Protein AF-A0A7J3RYN8-F1 (afdb_monomer_lite)

Secondary structure (DSSP, 8-state):
-HHHHHHHHHTT-TTEEEEEEEEEEEE-SS-EEEEEEEEE-TT-SS-HHHHHHHHHHHHHHHHHHTT--

Foldseek 3Di:
DLQVLLQVLVVPDPFFDPGKDKDFPDDDPPDTRIDIHTDGDPPDPDDVVVVSVVSSVVSVVVVVVVVVD

Structure (mmCIF, N/CA/C/O backbone):
data_AF-A0A7J3RYN8-F1
#
_entry.id   AF-A0A7J3RYN8-F1
#
loop_
_atom_site.group_PDB
_atom_site.id
_atom_site.type_symbol
_atom_site.label_atom_id
_atom_site.label_alt_id
_atom_site.label_comp_id
_atom_site.label_asym_id
_atom_site.label_entity_id
_atom_site.label_seq_id
_atom_site.pdbx_PDB_ins_code
_atom_site.Cartn_x
_atom_site.Cartn_y
_atom_site.Cartn_z
_atom_site.occupancy
_atom_site.B_iso_or_equiv
_atom_site.auth_seq_id
_atom_site.auth_comp_id
_atom_site.auth_asym_id
_atom_site.auth_atom_id
_atom_site.pdbx_PDB_model_num
ATOM 1 N N . MET A 1 1 ? -12.923 -6.435 1.356 1.00 71.69 1 M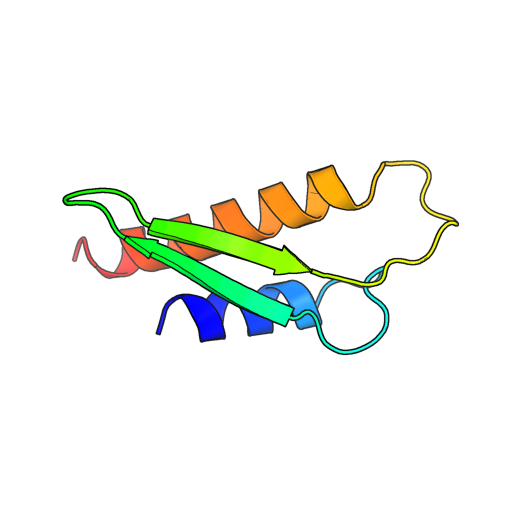ET A N 1
ATOM 2 C CA . MET A 1 1 ? -11.706 -6.460 2.201 1.00 71.69 1 MET A CA 1
ATOM 3 C C . MET A 1 1 ? -10.824 -5.272 1.846 1.00 71.69 1 MET A C 1
ATOM 5 O O . MET A 1 1 ? -10.634 -5.028 0.663 1.00 71.69 1 MET A O 1
ATOM 9 N N . VAL A 1 2 ? -10.322 -4.531 2.841 1.00 81.31 2 VAL A N 1
ATOM 10 C CA . VAL A 1 2 ? -9.515 -3.301 2.654 1.00 81.31 2 VAL A CA 1
ATOM 11 C C . VAL A 1 2 ? -8.236 -3.571 1.853 1.00 81.31 2 VAL A C 1
ATOM 13 O O . VAL A 1 2 ? -7.939 -2.839 0.917 1.00 81.31 2 VAL A O 1
ATOM 16 N N . ILE A 1 3 ? -7.538 -4.668 2.164 1.00 87.88 3 ILE A N 1
ATOM 17 C CA . ILE A 1 3 ? -6.300 -5.086 1.486 1.00 87.88 3 ILE A CA 1
ATOM 18 C C . ILE A 1 3 ? -6.518 -5.242 -0.025 1.00 87.88 3 ILE A C 1
ATOM 20 O O . ILE A 1 3 ? -5.773 -4.677 -0.817 1.00 87.88 3 ILE A O 1
ATOM 24 N N . GLU A 1 4 ? -7.574 -5.950 -0.429 1.00 88.62 4 GLU A N 1
ATOM 25 C CA . GLU A 1 4 ? -7.872 -6.210 -1.844 1.00 88.62 4 GLU A CA 1
ATOM 26 C C . GLU A 1 4 ? -8.230 -4.937 -2.620 1.00 88.62 4 GLU A C 1
ATOM 28 O O . GLU A 1 4 ? -7.888 -4.795 -3.793 1.00 88.62 4 GLU A O 1
ATOM 33 N N . ALA A 1 5 ? -8.880 -3.974 -1.963 1.00 88.75 5 ALA A N 1
ATOM 34 C CA . ALA A 1 5 ? -9.148 -2.673 -2.565 1.00 88.75 5 ALA A CA 1
ATOM 35 C C . ALA A 1 5 ? -7.857 -1.866 -2.775 1.00 88.75 5 ALA A C 1
ATOM 37 O O . ALA A 1 5 ? -7.693 -1.249 -3.826 1.00 88.75 5 ALA A O 1
ATOM 38 N N . ILE A 1 6 ? -6.931 -1.908 -1.811 1.00 90.88 6 ILE A N 1
ATOM 39 C CA . ILE A 1 6 ? -5.623 -1.253 -1.929 1.00 90.88 6 ILE A CA 1
ATOM 40 C C . ILE A 1 6 ? -4.797 -1.908 -3.041 1.00 90.88 6 ILE A C 1
ATOM 42 O O . ILE A 1 6 ? -4.303 -1.198 -3.911 1.00 90.88 6 ILE A O 1
ATOM 46 N N . LYS A 1 7 ? -4.710 -3.246 -3.074 1.00 91.00 7 LYS A N 1
ATOM 47 C CA . LYS A 1 7 ? -4.002 -3.985 -4.133 1.00 91.00 7 LYS A CA 1
ATOM 48 C C . LYS A 1 7 ? -4.502 -3.610 -5.523 1.00 91.00 7 LYS A C 1
ATOM 50 O O . LYS A 1 7 ? -3.699 -3.262 -6.376 1.00 91.00 7 LYS A O 1
ATOM 55 N N . LYS A 1 8 ? -5.824 -3.600 -5.736 1.00 90.69 8 LYS A N 1
ATOM 56 C CA . LYS A 1 8 ? -6.414 -3.205 -7.026 1.00 90.69 8 LYS A CA 1
ATOM 57 C C . LYS A 1 8 ? -6.061 -1.779 -7.440 1.00 90.69 8 LYS A C 1
ATOM 59 O O . LYS A 1 8 ? -5.869 -1.530 -8.621 1.00 90.69 8 LYS A O 1
ATOM 64 N N . LYS A 1 9 ? -6.015 -0.843 -6.489 1.00 91.56 9 LYS A N 1
ATOM 65 C CA . LYS A 1 9 ? -5.664 0.555 -6.773 1.00 91.56 9 LYS A CA 1
ATOM 66 C C . LYS A 1 9 ? -4.180 0.701 -7.107 1.00 91.56 9 LYS A C 1
ATOM 68 O O . LYS A 1 9 ? -3.861 1.453 -8.013 1.00 91.56 9 LYS A O 1
ATOM 73 N N . LEU A 1 10 ? -3.303 -0.024 -6.410 1.00 90.88 10 LEU A N 1
ATOM 74 C CA . LEU A 1 10 ? -1.860 -0.004 -6.667 1.00 90.88 10 LEU A CA 1
ATOM 75 C C . LEU A 1 10 ? -1.484 -0.729 -7.967 1.00 90.88 10 LEU A C 1
ATOM 77 O O . LEU A 1 10 ? -0.623 -0.249 -8.685 1.00 90.88 10 LEU A O 1
ATOM 81 N N . ALA A 1 11 ? -2.164 -1.820 -8.321 1.00 88.31 11 ALA A N 1
ATOM 82 C CA . ALA A 1 11 ? -1.933 -2.525 -9.586 1.00 88.31 11 ALA A CA 1
ATOM 83 C C . ALA A 1 11 ? -2.256 -1.679 -10.838 1.00 88.31 11 ALA A C 1
ATOM 85 O O . ALA A 1 11 ? -1.859 -2.038 -11.937 1.00 88.31 11 ALA A O 1
ATOM 86 N N . GLY A 1 12 ? -2.994 -0.572 -10.685 1.00 86.88 12 GLY A N 1
ATOM 87 C CA . GLY A 1 12 ? -3.285 0.378 -11.763 1.00 86.88 12 GLY A CA 1
ATOM 88 C C . GLY A 1 12 ? -2.334 1.576 -11.819 1.00 86.88 12 GLY A C 1
ATOM 89 O O . GLY A 1 12 ? -2.689 2.575 -12.435 1.00 86.88 12 GLY A O 1
ATOM 90 N N . VAL A 1 13 ? -1.202 1.531 -11.113 1.00 88.94 13 VAL A N 1
ATOM 91 C CA . VAL A 1 13 ? -0.214 2.616 -11.078 1.00 88.94 13 VAL A CA 1
ATOM 92 C C . VAL A 1 13 ? 0.916 2.305 -12.054 1.00 88.94 13 VAL A C 1
ATOM 94 O O . VAL A 1 13 ? 1.619 1.315 -11.884 1.00 88.94 13 VAL A O 1
ATOM 97 N N . ASP A 1 14 ? 1.111 3.187 -13.034 1.00 88.00 14 ASP A N 1
ATOM 98 C CA . ASP A 1 14 ? 1.961 2.938 -14.208 1.00 88.00 14 ASP A CA 1
ATOM 99 C C . ASP A 1 14 ? 3.436 2.642 -13.884 1.00 88.00 14 ASP A C 1
ATOM 101 O O . ASP A 1 14 ? 4.091 1.912 -14.617 1.00 88.00 14 ASP A O 1
ATOM 105 N N . PHE A 1 15 ? 3.961 3.178 -12.779 1.00 88.19 15 PHE A N 1
ATOM 106 C CA . PHE A 1 15 ? 5.368 3.016 -12.393 1.00 88.19 15 PHE A CA 1
ATOM 107 C C . PHE A 1 15 ? 5.662 1.771 -11.553 1.00 88.19 15 PHE A C 1
ATOM 109 O O . PHE A 1 15 ? 6.821 1.534 -11.197 1.00 88.19 15 PHE A O 1
ATOM 116 N N . ILE A 1 16 ? 4.630 1.023 -11.152 1.00 90.12 16 ILE A N 1
ATOM 117 C CA . ILE A 1 16 ? 4.791 -0.193 -10.355 1.00 90.12 16 ILE A CA 1
ATOM 118 C C . ILE A 1 16 ? 5.039 -1.363 -11.301 1.00 90.12 16 ILE A C 1
ATOM 120 O O . ILE A 1 16 ? 4.247 -1.658 -12.191 1.00 90.12 16 ILE A O 1
ATOM 124 N N . ILE A 1 17 ? 6.149 -2.056 -11.073 1.00 89.38 17 ILE A N 1
ATOM 125 C CA . ILE A 1 17 ? 6.553 -3.219 -11.849 1.00 89.38 17 ILE A CA 1
ATOM 126 C C . ILE A 1 17 ? 6.010 -4.471 -11.162 1.00 89.38 17 ILE A C 1
ATOM 128 O O . ILE A 1 17 ? 6.399 -4.793 -10.037 1.00 89.38 17 ILE A O 1
ATOM 132 N N . GLY A 1 18 ? 5.153 -5.207 -11.866 1.00 87.81 18 GLY A N 1
ATOM 133 C CA . GLY A 1 18 ? 4.548 -6.435 -11.353 1.00 87.81 18 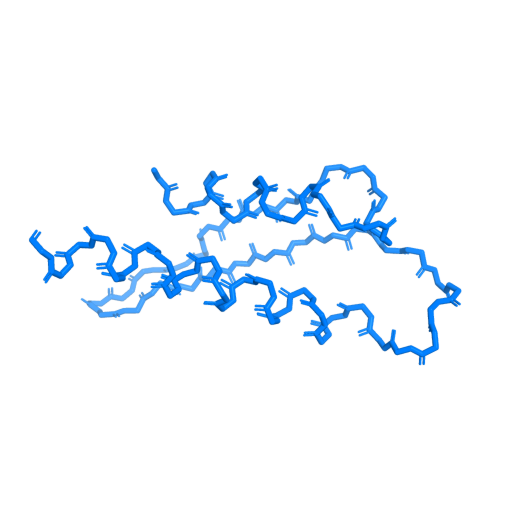GLY A CA 1
ATOM 134 C C . GLY A 1 18 ? 3.493 -6.179 -10.274 1.00 87.81 18 GLY A C 1
ATOM 135 O O . GLY A 1 18 ? 2.863 -5.124 -10.235 1.00 87.81 18 GLY A O 1
ATOM 136 N N . ASP A 1 19 ? 3.284 -7.169 -9.404 1.00 88.56 19 ASP A N 1
ATOM 137 C CA . ASP A 1 19 ? 2.228 -7.115 -8.394 1.00 88.56 19 ASP A CA 1
ATOM 138 C C . ASP A 1 19 ? 2.728 -6.526 -7.062 1.00 88.56 19 ASP A C 1
ATOM 140 O O . ASP A 1 19 ? 3.648 -7.077 -6.447 1.00 88.56 19 ASP A O 1
ATOM 144 N N . PRO A 1 20 ? 2.097 -5.456 -6.546 1.00 91.81 20 PRO A N 1
ATOM 145 C CA . PRO A 1 20 ? 2.428 -4.918 -5.235 1.00 91.81 20 PRO A CA 1
ATOM 146 C C . PRO A 1 20 ? 1.947 -5.858 -4.120 1.00 91.81 20 PRO A C 1
ATOM 148 O O . PRO A 1 20 ? 0.801 -6.325 -4.101 1.00 91.81 20 PRO A O 1
ATOM 151 N N . ALA A 1 21 ? 2.799 -6.090 -3.124 1.00 91.69 21 ALA A N 1
ATOM 152 C CA . ALA A 1 21 ? 2.450 -6.867 -1.944 1.00 91.69 21 ALA A CA 1
ATOM 153 C C . ALA A 1 21 ? 1.861 -5.950 -0.868 1.00 91.69 21 ALA A C 1
ATOM 155 O O . ALA A 1 21 ? 2.491 -4.989 -0.440 1.00 91.69 21 ALA A O 1
ATOM 156 N N . VAL A 1 22 ? 0.657 -6.266 -0.384 1.00 92.38 22 VAL A N 1
ATOM 157 C CA . VAL A 1 22 ? -0.014 -5.508 0.685 1.00 92.38 22 VAL A CA 1
ATOM 158 C C . VAL A 1 22 ? -0.381 -6.456 1.817 1.00 92.38 22 VAL A C 1
ATOM 160 O O . VAL A 1 22 ? -1.077 -7.451 1.589 1.00 92.38 22 VAL A O 1
ATOM 163 N N . ARG A 1 23 ? 0.062 -6.140 3.037 1.00 91.06 23 ARG A N 1
ATOM 164 C CA . ARG A 1 23 ? -0.176 -6.935 4.251 1.00 91.06 23 ARG A CA 1
ATOM 165 C C . ARG A 1 23 ? -0.548 -6.053 5.439 1.00 91.06 23 ARG A C 1
ATOM 167 O O . ARG A 1 23 ? -0.131 -4.901 5.524 1.00 91.06 23 ARG A O 1
ATOM 174 N N . VAL A 1 24 ? -1.324 -6.606 6.367 1.00 88.19 24 VAL A N 1
ATOM 175 C CA . VAL A 1 24 ? -1.540 -5.999 7.688 1.00 88.19 24 VAL A CA 1
ATOM 176 C C . VAL A 1 24 ? -0.441 -6.529 8.598 1.00 88.19 24 VAL A C 1
ATOM 178 O O . VAL A 1 24 ? -0.304 -7.741 8.737 1.00 88.19 24 VAL A O 1
ATOM 181 N N . LEU A 1 25 ? 0.371 -5.628 9.142 1.00 88.81 25 LEU A N 1
ATOM 182 C CA . LEU A 1 25 ? 1.447 -5.973 10.068 1.00 88.81 25 LEU A CA 1
ATOM 183 C C . LEU A 1 25 ? 0.934 -6.107 11.494 1.00 88.81 25 LEU A C 1
ATOM 185 O O . L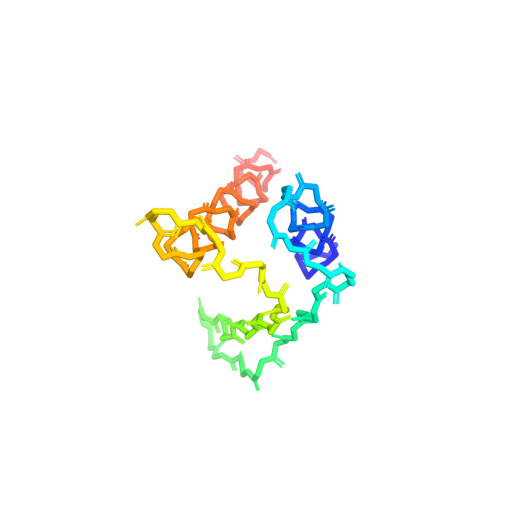EU A 1 25 ? 1.325 -7.029 12.198 1.00 88.81 25 LEU A O 1
ATOM 189 N N . ASP A 1 26 ? 0.076 -5.176 11.902 1.00 86.06 26 ASP A N 1
ATOM 190 C CA . ASP A 1 26 ? -0.430 -5.113 13.263 1.00 86.06 26 ASP A CA 1
ATOM 191 C C . ASP A 1 26 ? -1.818 -4.469 13.295 1.00 86.06 26 ASP A C 1
ATOM 193 O O . ASP A 1 26 ? -2.217 -3.724 12.387 1.00 86.06 26 ASP A O 1
ATOM 197 N N . THR A 1 27 ? -2.556 -4.769 14.351 1.00 85.81 27 THR A N 1
ATOM 198 C CA . THR A 1 27 ? -3.891 -4.250 14.616 1.00 85.81 27 THR A CA 1
ATOM 199 C C . THR A 1 27 ? -3.985 -3.838 16.072 1.00 85.81 27 THR A C 1
ATOM 201 O O . THR A 1 27 ? -3.898 -4.673 16.969 1.00 85.81 27 THR A O 1
ATOM 204 N N . THR A 1 28 ? -4.226 -2.556 16.308 1.00 86.75 28 THR A N 1
ATOM 205 C CA . THR A 1 28 ? -4.584 -2.050 17.632 1.00 86.75 28 THR A CA 1
ATOM 206 C C . THR A 1 28 ? -6.108 -1.885 17.729 1.00 86.75 28 THR A C 1
ATOM 208 O O . THR A 1 28 ? -6.849 -2.177 16.789 1.00 86.75 28 THR A O 1
ATOM 211 N N . LEU A 1 29 ? -6.595 -1.368 18.861 1.00 82.31 29 LEU A N 1
ATOM 212 C CA . LEU A 1 29 ? -8.018 -1.092 19.096 1.00 82.31 29 LEU A CA 1
ATOM 213 C C . LEU A 1 29 ? -8.672 -0.177 18.045 1.00 82.31 29 LEU A C 1
ATOM 215 O O . LEU A 1 29 ? -9.871 -0.293 17.804 1.00 82.31 29 LEU A O 1
ATOM 219 N N . ASN A 1 30 ? -7.921 0.743 17.436 1.00 84.69 30 ASN A N 1
ATOM 220 C CA . ASN A 1 30 ? -8.471 1.745 16.515 1.00 84.69 30 ASN A CA 1
ATOM 221 C C . ASN A 1 30 ? -7.630 1.966 15.250 1.00 84.69 30 ASN A C 1
ATOM 223 O O . ASN A 1 30 ? -8.007 2.776 14.402 1.00 84.69 30 ASN A O 1
ATOM 227 N N . THR A 1 31 ? -6.495 1.283 15.113 1.00 84.94 31 THR A N 1
ATOM 228 C CA . THR A 1 31 ? -5.555 1.495 14.013 1.00 84.94 31 THR A CA 1
ATOM 229 C C . THR A 1 31 ? -5.103 0.171 13.416 1.00 84.94 31 THR A C 1
ATOM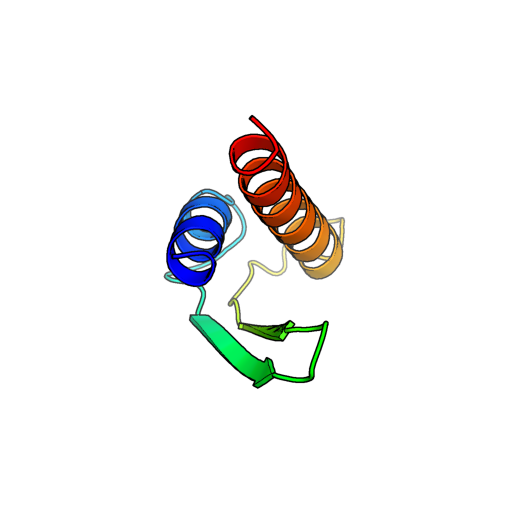 231 O O . THR A 1 31 ? -4.841 -0.801 14.118 1.00 84.94 31 THR A O 1
ATOM 234 N N . TYR A 1 32 ? -5.004 0.150 12.088 1.00 84.25 32 TYR A N 1
ATOM 235 C CA . TYR A 1 32 ? -4.414 -0.947 11.328 1.00 84.25 32 TYR A CA 1
ATOM 236 C C . TYR A 1 32 ? -3.087 -0.466 10.764 1.00 84.25 32 TYR A C 1
ATOM 238 O O . TYR A 1 32 ? -3.038 0.569 10.096 1.00 84.25 32 TYR A O 1
ATOM 246 N N . MET A 1 33 ? -2.027 -1.227 11.001 1.00 89.12 33 MET A N 1
ATOM 247 C CA . MET A 1 33 ? -0.725 -0.962 10.415 1.00 89.12 33 MET A CA 1
ATOM 248 C C . MET A 1 33 ? -0.619 -1.749 9.109 1.00 89.12 33 MET A C 1
ATOM 250 O O . MET A 1 33 ? -0.560 -2.978 9.112 1.00 89.12 33 MET A O 1
ATOM 254 N N . ILE A 1 34 ? -0.661 -1.043 7.980 1.00 88.75 34 ILE A N 1
ATOM 255 C CA . ILE A 1 34 ? -0.624 -1.643 6.642 1.00 88.75 34 ILE A CA 1
ATOM 256 C C . ILE A 1 34 ? 0.767 -1.421 6.057 1.00 88.75 34 ILE A C 1
ATOM 258 O O . ILE A 1 34 ? 1.216 -0.281 5.961 1.00 88.75 34 ILE A O 1
ATOM 262 N N . ALA A 1 35 ? 1.423 -2.501 5.642 1.00 90.31 35 ALA A N 1
ATOM 263 C CA . ALA A 1 35 ? 2.641 -2.438 4.849 1.00 90.31 35 ALA A CA 1
ATOM 264 C C . ALA A 1 35 ? 2.330 -2.721 3.382 1.00 90.31 35 ALA A C 1
ATOM 266 O O . ALA A 1 35 ? 1.573 -3.644 3.064 1.00 90.31 35 ALA A O 1
ATOM 267 N N . ALA A 1 36 ? 2.940 -1.925 2.509 1.00 90.75 36 ALA A N 1
ATOM 268 C CA . ALA A 1 36 ? 2.912 -2.104 1.070 1.00 90.75 36 ALA A CA 1
ATOM 269 C C . ALA A 1 36 ? 4.354 -2.145 0.555 1.00 90.75 36 ALA A C 1
ATOM 271 O O . ALA A 1 36 ? 5.094 -1.184 0.747 1.00 90.75 36 ALA A O 1
ATOM 272 N N . ASP A 1 37 ? 4.724 -3.250 -0.086 1.00 91.12 37 ASP A N 1
ATOM 273 C CA . ASP A 1 37 ? 5.994 -3.413 -0.789 1.00 91.12 37 ASP A CA 1
ATOM 274 C C . ASP A 1 37 ? 5.707 -3.405 -2.295 1.00 91.12 37 ASP A C 1
ATOM 276 O O . ASP A 1 37 ? 4.850 -4.152 -2.774 1.00 91.12 37 ASP A O 1
ATOM 280 N N . ALA A 1 38 ? 6.407 -2.556 -3.043 1.00 90.44 38 ALA A N 1
ATOM 281 C CA . ALA A 1 38 ? 6.250 -2.436 -4.488 1.00 90.44 38 ALA A CA 1
ATOM 282 C C . ALA A 1 38 ? 7.608 -2.198 -5.148 1.00 90.44 38 ALA A C 1
ATOM 284 O O . ALA A 1 38 ? 8.390 -1.358 -4.697 1.00 90.44 38 ALA A O 1
ATOM 285 N N . GLN A 1 39 ? 7.873 -2.916 -6.235 1.00 90.38 39 GLN A N 1
ATOM 286 C CA . GLN A 1 39 ? 9.000 -2.621 -7.108 1.00 90.38 39 GLN A CA 1
ATOM 287 C C . GLN A 1 39 ? 8.591 -1.485 -8.048 1.00 90.38 39 GLN A C 1
ATOM 289 O O . GLN A 1 39 ? 7.526 -1.548 -8.654 1.00 90.38 39 GLN A O 1
ATOM 294 N N . CYS A 1 40 ? 9.407 -0.437 -8.142 1.00 88.69 40 CYS A N 1
ATOM 295 C CA . CYS A 1 40 ? 9.086 0.753 -8.930 1.00 88.69 40 CYS A CA 1
ATOM 296 C C . CYS A 1 40 ? 10.170 1.024 -9.976 1.00 88.69 40 CYS A C 1
ATOM 298 O O . CYS A 1 40 ? 11.348 0.743 -9.736 1.00 88.69 40 CYS A O 1
ATOM 300 N N . GLU A 1 41 ? 9.784 1.601 -11.111 1.00 84.75 41 GLU A N 1
ATOM 301 C CA . GLU A 1 41 ? 10.740 2.099 -12.100 1.00 84.75 41 GLU A CA 1
ATOM 302 C C . GLU A 1 41 ? 11.528 3.297 -11.545 1.00 84.75 41 GLU A C 1
ATOM 304 O O . GLU A 1 41 ? 10.970 4.223 -10.959 1.00 84.75 41 GLU A O 1
ATOM 309 N N . GLY A 1 42 ? 12.851 3.291 -11.733 1.00 73.69 42 GLY A N 1
ATOM 310 C CA . GLY A 1 42 ? 13.755 4.321 -11.202 1.00 73.69 42 GLY A CA 1
ATOM 311 C C . GLY A 1 42 ? 13.832 5.610 -12.029 1.00 73.69 42 GLY A C 1
ATOM 312 O O . GLY A 1 42 ? 14.658 6.464 -11.726 1.00 73.69 42 GLY A O 1
ATOM 313 N N . LEU A 1 43 ? 13.025 5.736 -13.086 1.00 68.94 43 LEU A N 1
ATOM 314 C CA . LEU A 1 43 ? 13.070 6.855 -14.036 1.00 68.94 43 LEU A CA 1
ATOM 315 C C . LEU A 1 43 ? 12.131 8.018 -13.671 1.00 68.94 43 LEU A C 1
ATOM 317 O O . LEU A 1 43 ? 12.055 8.990 -14.420 1.00 68.94 43 LEU A O 1
ATOM 321 N N . TYR A 1 44 ? 11.413 7.936 -12.549 1.00 67.12 44 TYR A N 1
ATOM 322 C CA . TYR A 1 44 ? 10.449 8.962 -12.157 1.00 67.12 44 TYR A CA 1
ATOM 323 C C . TYR A 1 44 ? 11.121 10.143 -11.451 1.00 67.12 44 TYR A C 1
ATOM 325 O O . TYR A 1 44 ? 11.911 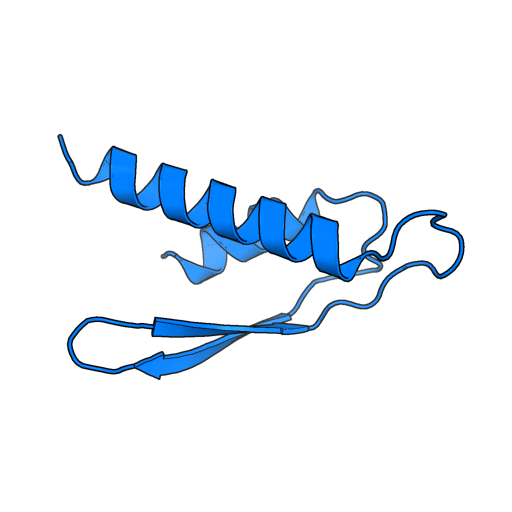9.970 -10.525 1.00 67.12 44 TYR A O 1
ATOM 333 N N . GLU A 1 45 ? 10.779 11.353 -11.902 1.00 61.00 45 GLU A N 1
ATOM 334 C CA . GLU A 1 45 ? 11.288 12.622 -11.367 1.00 61.00 45 GLU A CA 1
ATOM 335 C C . GLU A 1 45 ? 10.822 12.853 -9.915 1.00 61.00 45 GLU A C 1
ATOM 337 O O . GLU A 1 45 ? 11.576 13.359 -9.084 1.00 61.00 45 GLU A O 1
ATOM 342 N N . GLU A 1 46 ? 9.603 12.404 -9.582 1.00 68.25 46 GLU A N 1
ATOM 343 C CA . GLU A 1 46 ? 9.096 12.346 -8.209 1.00 68.25 46 GLU A CA 1
ATOM 344 C C . GLU A 1 46 ? 9.298 10.954 -7.579 1.00 68.25 46 GLU A C 1
ATOM 346 O O . GLU A 1 46 ? 9.073 9.936 -8.240 1.00 68.25 46 GLU A O 1
ATOM 351 N N . PRO A 1 47 ? 9.644 10.870 -6.276 1.00 76.88 47 PRO A N 1
ATOM 352 C CA . PRO A 1 47 ? 9.793 9.593 -5.589 1.00 76.88 47 PRO A CA 1
ATOM 353 C C . PRO A 1 47 ? 8.478 8.784 -5.597 1.00 76.88 47 PRO A C 1
ATOM 355 O O . PRO A 1 47 ? 7.475 9.256 -5.044 1.00 76.88 47 PRO A O 1
ATOM 358 N N . PRO A 1 48 ? 8.480 7.527 -6.086 1.00 84.69 48 PRO A N 1
ATOM 359 C CA . PRO A 1 48 ? 7.289 6.669 -6.157 1.00 84.69 48 PRO A CA 1
ATOM 360 C C . PRO A 1 48 ? 6.539 6.510 -4.826 1.00 84.69 48 PRO A C 1
ATOM 362 O O . PRO A 1 48 ? 5.314 6.383 -4.789 1.00 84.69 48 PRO A O 1
ATOM 365 N N . GLY A 1 49 ? 7.268 6.559 -3.704 1.00 85.75 49 GLY A N 1
ATOM 366 C CA . GLY A 1 49 ? 6.701 6.398 -2.364 1.00 85.75 49 GLY A CA 1
ATOM 367 C C . GLY A 1 49 ? 5.620 7.428 -2.020 1.00 85.75 49 GLY A C 1
ATOM 368 O O . GLY A 1 49 ? 4.630 7.078 -1.377 1.00 85.75 49 GLY A O 1
ATOM 369 N N . GLY A 1 50 ? 5.758 8.679 -2.475 1.00 87.81 50 GLY A N 1
ATOM 370 C CA . GLY A 1 50 ? 4.766 9.726 -2.215 1.00 87.81 50 GLY A CA 1
ATOM 371 C C . GLY A 1 50 ? 3.428 9.444 -2.901 1.00 87.81 50 GLY A C 1
ATOM 372 O O . GLY A 1 50 ? 2.369 9.543 -2.275 1.00 87.81 50 GLY A O 1
ATOM 373 N N . GLU A 1 51 ? 3.473 9.032 -4.166 1.00 88.69 51 GLU A N 1
ATOM 374 C CA . GLU A 1 51 ? 2.282 8.671 -4.939 1.00 88.69 51 GLU A CA 1
ATOM 375 C C . GLU A 1 51 ? 1.617 7.399 -4.408 1.00 88.69 51 GLU A C 1
ATOM 377 O O . GLU A 1 51 ? 0.398 7.379 -4.218 1.00 88.69 51 GLU A O 1
ATOM 382 N N . ILE A 1 52 ? 2.400 6.378 -4.044 1.00 90.25 52 ILE A N 1
ATOM 383 C CA . ILE A 1 52 ? 1.881 5.158 -3.403 1.00 90.25 52 ILE A CA 1
ATOM 384 C C . ILE A 1 52 ? 1.090 5.508 -2.135 1.00 90.25 52 ILE A C 1
ATOM 386 O O . ILE A 1 52 ? -0.040 5.043 -1.958 1.00 90.25 52 ILE A O 1
ATOM 390 N N . ILE A 1 53 ? 1.630 6.376 -1.273 1.00 90.38 53 ILE A N 1
ATOM 391 C CA . ILE A 1 53 ? 0.943 6.819 -0.050 1.00 90.38 53 ILE A CA 1
ATOM 392 C C . ILE A 1 53 ? -0.376 7.526 -0.388 1.00 90.38 53 ILE A C 1
ATOM 394 O O . ILE A 1 53 ? -1.410 7.221 0.216 1.00 90.38 53 ILE A O 1
ATOM 398 N N . LYS A 1 54 ? -0.384 8.438 -1.371 1.00 91.12 54 LYS A N 1
ATOM 399 C CA . LYS A 1 54 ? -1.607 9.140 -1.804 1.00 91.12 54 LYS A CA 1
ATOM 400 C C . LYS A 1 54 ? -2.668 8.157 -2.307 1.00 91.12 54 LYS A C 1
ATOM 402 O O . LYS A 1 54 ? -3.841 8.301 -1.947 1.00 91.12 54 LYS A O 1
ATOM 407 N N . VAL A 1 55 ? -2.280 7.153 -3.095 1.00 91.56 55 VAL A N 1
ATOM 408 C CA . VAL A 1 55 ? -3.185 6.108 -3.605 1.00 91.56 55 VAL A CA 1
ATOM 409 C C . VAL A 1 55 ? -3.789 5.297 -2.459 1.00 91.56 55 VAL A C 1
ATOM 411 O O . VAL A 1 55 ? -5.011 5.131 -2.412 1.00 91.56 55 VAL A O 1
ATOM 414 N N . ILE A 1 56 ? -2.973 4.860 -1.495 1.00 91.38 56 ILE A N 1
ATOM 415 C CA . ILE A 1 56 ? -3.440 4.111 -0.317 1.00 91.38 56 ILE A CA 1
ATOM 416 C C . ILE A 1 56 ? -4.431 4.951 0.499 1.00 91.38 56 ILE A C 1
ATOM 418 O O . ILE A 1 56 ? -5.517 4.471 0.829 1.00 91.38 56 ILE A O 1
ATOM 422 N N . ILE A 1 57 ? -4.117 6.222 0.776 1.00 90.50 57 ILE A N 1
ATOM 423 C CA . ILE A 1 57 ? -5.008 7.123 1.526 1.00 90.50 57 ILE A CA 1
ATOM 424 C C . ILE A 1 57 ? -6.349 7.295 0.807 1.00 90.50 57 ILE A C 1
ATOM 426 O O . ILE A 1 57 ? -7.400 7.225 1.448 1.00 90.50 57 ILE A O 1
ATOM 430 N N . ARG A 1 58 ? -6.340 7.507 -0.517 1.00 90.88 58 ARG A N 1
ATOM 431 C CA . ARG A 1 58 ? -7.570 7.623 -1.321 1.00 90.88 58 ARG A CA 1
ATOM 432 C C . ARG A 1 58 ? -8.402 6.343 -1.244 1.00 90.88 58 ARG A C 1
ATOM 434 O O . ARG A 1 58 ? -9.594 6.421 -0.957 1.00 90.88 58 ARG A O 1
ATOM 441 N N . ALA A 1 59 ? -7.771 5.181 -1.408 1.00 90.12 59 ALA A N 1
ATOM 442 C CA . ALA 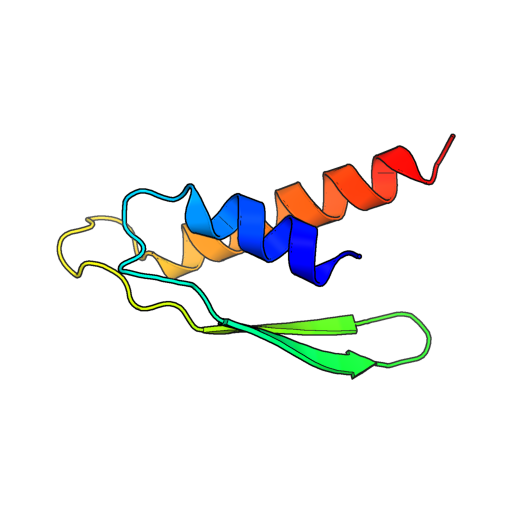A 1 59 ? -8.439 3.885 -1.310 1.00 90.12 59 ALA A CA 1
ATOM 443 C C . ALA A 1 59 ? -9.101 3.682 0.064 1.00 90.12 59 ALA A C 1
ATOM 445 O O . ALA A 1 59 ? -10.258 3.271 0.144 1.00 90.12 59 ALA A O 1
ATOM 446 N N . VAL A 1 60 ? -8.402 4.022 1.151 1.00 87.62 60 VAL A N 1
ATOM 447 C CA . VAL A 1 60 ? -8.943 3.924 2.515 1.00 87.62 60 VAL A CA 1
ATOM 448 C C . VAL A 1 60 ? -10.104 4.899 2.726 1.00 87.62 60 VAL A C 1
ATOM 450 O O . VAL A 1 60 ? -11.139 4.498 3.259 1.00 87.62 60 VAL A O 1
ATOM 453 N N . LYS A 1 61 ? -9.991 6.152 2.267 1.00 88.81 61 LYS A N 1
ATOM 454 C CA . LYS A 1 61 ? -11.075 7.147 2.368 1.00 88.81 61 LYS A CA 1
ATOM 455 C C . LYS A 1 61 ? -12.345 6.708 1.637 1.00 88.81 61 LYS A C 1
ATOM 457 O O . LYS A 1 61 ? -13.430 6.829 2.200 1.00 88.81 61 LYS A O 1
ATOM 462 N N . GLU A 1 62 ? -12.220 6.163 0.426 1.00 89.38 62 GLU A N 1
ATOM 463 C CA . GLU A 1 62 ? -13.356 5.627 -0.342 1.00 89.38 62 GLU A CA 1
ATOM 464 C C . GLU A 1 62 ? -14.078 4.501 0.419 1.00 89.38 62 GLU A C 1
ATOM 466 O O . GLU A 1 62 ? -15.307 4.430 0.420 1.00 89.38 62 GLU A O 1
ATOM 471 N N . LEU A 1 63 ? -13.329 3.632 1.103 1.00 85.38 63 LEU A N 1
ATOM 472 C CA . LEU A 1 63 ? -13.895 2.534 1.891 1.00 85.38 63 LEU A CA 1
ATOM 473 C C . LEU A 1 63 ? -14.613 3.019 3.152 1.00 85.38 63 LEU A C 1
ATOM 475 O O . LEU A 1 63 ? -15.675 2.494 3.482 1.00 85.38 63 LEU A O 1
ATOM 479 N N . VAL A 1 64 ? -14.043 4.005 3.851 1.00 82.88 64 VAL A N 1
ATOM 480 C CA . VAL A 1 64 ? -14.661 4.605 5.043 1.00 82.88 64 VAL A CA 1
ATOM 481 C C . VAL A 1 64 ? -15.939 5.345 4.658 1.00 82.88 64 VAL A C 1
ATOM 483 O O . VAL A 1 64 ? -16.975 5.115 5.271 1.00 82.88 64 VAL A O 1
ATOM 486 N N . SER A 1 65 ? -15.903 6.147 3.590 1.00 84.88 65 SER A N 1
ATOM 487 C CA . SER A 1 65 ? -17.072 6.886 3.098 1.00 84.88 65 SER A CA 1
ATOM 488 C C . SER A 1 65 ? -18.238 5.969 2.713 1.00 84.88 65 SER A C 1
ATOM 490 O O . SER A 1 65 ? -19.385 6.316 2.976 1.00 84.88 65 SER A O 1
ATOM 492 N N . ARG A 1 66 ? -17.967 4.781 2.156 1.00 73.81 66 ARG A N 1
ATOM 493 C CA . ARG A 1 66 ? -18.999 3.776 1.833 1.00 73.81 66 ARG A CA 1
ATOM 494 C C . ARG A 1 66 ? -19.637 3.108 3.054 1.00 73.81 66 ARG A C 1
ATOM 496 O O . ARG A 1 66 ? -20.674 2.479 2.901 1.00 73.81 66 ARG A O 1
ATOM 503 N N . ARG A 1 67 ? -19.010 3.186 4.231 1.00 60.66 67 ARG A N 1
ATOM 504 C CA . ARG A 1 67 ? -19.536 2.638 5.495 1.00 60.66 67 ARG A CA 1
ATOM 505 C C . ARG A 1 67 ? -20.346 3.646 6.307 1.00 60.66 67 ARG A C 1
ATOM 507 O O . ARG A 1 67 ? -20.980 3.245 7.273 1.00 60.66 67 ARG A O 1
ATOM 514 N N . SER A 1 68 ? -20.283 4.929 5.962 1.00 56.50 68 SER A N 1
ATOM 515 C CA . SER A 1 68 ? -20.975 6.009 6.675 1.00 56.50 68 SER A CA 1
ATOM 516 C C . SER A 1 68 ? -22.392 6.284 6.149 1.00 56.50 68 SER A C 1
ATOM 518 O O . SER A 1 68 ? -22.934 7.349 6.435 1.00 56.50 68 SER A O 1
ATOM 520 N N . VAL A 1 69 ? -22.973 5.347 5.390 1.00 45.03 69 VAL A N 1
ATOM 521 C CA . VAL A 1 69 ? -24.360 5.367 4.893 1.00 45.03 69 VAL A CA 1
ATOM 522 C C . VAL A 1 69 ? -25.077 4.125 5.392 1.00 45.03 69 VAL A C 1
ATOM 524 O O . VAL A 1 69 ? -24.463 3.037 5.292 1.00 45.03 69 VAL A O 1
#

Sequence (69 aa):
MVIEAIKKKLAGVDFIIGDPAVRVLDTTLNTYMIAADAQCEGLYEEPPGGEIIKVIIRAVKELVSRRSV

Radius of gyration: 12.88 Å; chains: 1; bounding box: 38×20×33 Å

pLDDT: mean 84.88, std 9.35, range [45.03, 92.38]